Protein AF-A0A3C0GJU7-F1 (afdb_monomer_lite)

Foldseek 3Di:
DDDDDDDDDDDDDDDDDDDDPPPDDDPPPPPVLAQDPVVLVVLVVCLVPDQDLVVLVVVCVVCVVSLVSCCVHPVVSSVVSVVSSVVSSVVNVVVVVVVD

Structure (mmCIF, N/CA/C/O backbone):
data_AF-A0A3C0GJU7-F1
#
_entry.id   AF-A0A3C0GJU7-F1
#
loop_
_atom_site.group_PDB
_atom_site.id
_atom_site.type_symbol
_atom_site.label_atom_id
_atom_site.label_alt_id
_atom_site.label_comp_id
_atom_site.label_asym_id
_atom_site.label_entity_id
_atom_site.label_seq_id
_atom_site.pdbx_PDB_ins_code
_atom_site.Cartn_x
_atom_site.Cartn_y
_atom_site.Cartn_z
_atom_site.occupancy
_atom_site.B_iso_or_equiv
_atom_site.auth_seq_id
_atom_site.auth_comp_id
_atom_site.auth_asym_id
_atom_site.auth_atom_id
_atom_site.pdbx_PDB_model_num
ATOM 1 N N . VAL A 1 1 ? 66.281 -39.772 -59.164 1.00 44.12 1 VAL A N 1
ATOM 2 C CA . VAL A 1 1 ? 65.472 -39.413 -57.982 1.00 44.12 1 VAL A CA 1
ATOM 3 C C . VAL A 1 1 ? 64.234 -40.284 -58.055 1.00 44.12 1 VAL A C 1
ATOM 5 O O . VAL A 1 1 ? 63.511 -40.187 -59.036 1.00 44.12 1 VAL A O 1
ATOM 8 N N . SER A 1 2 ? 64.120 -41.250 -57.148 1.00 44.69 2 SER A N 1
ATOM 9 C CA . SER A 1 2 ? 63.061 -42.260 -57.148 1.00 44.69 2 SER A CA 1
ATOM 10 C C . SER A 1 2 ? 62.441 -42.304 -55.759 1.00 44.69 2 SER A C 1
ATOM 12 O O . SER A 1 2 ? 63.148 -42.509 -54.777 1.00 44.69 2 SER A O 1
ATOM 14 N N . ASP A 1 3 ? 61.150 -42.005 -55.759 1.00 46.22 3 ASP A N 1
ATOM 15 C CA . ASP A 1 3 ? 60.037 -42.481 -54.940 1.00 46.22 3 ASP A CA 1
ATOM 16 C C . ASP A 1 3 ? 60.272 -43.479 -53.781 1.00 46.22 3 ASP A C 1
ATOM 18 O O . ASP A 1 3 ? 60.813 -44.569 -53.966 1.00 46.22 3 ASP A O 1
ATOM 22 N N . ASP A 1 4 ? 59.655 -43.104 -52.651 1.00 48.53 4 ASP A N 1
ATOM 23 C CA . ASP A 1 4 ? 58.604 -43.848 -51.925 1.00 48.53 4 ASP A CA 1
ATOM 24 C C . ASP A 1 4 ? 58.928 -44.670 -50.655 1.00 48.53 4 ASP A C 1
ATOM 26 O O . ASP A 1 4 ? 59.863 -45.465 -50.589 1.00 48.53 4 ASP A O 1
ATOM 30 N N . LYS A 1 5 ? 57.989 -44.517 -49.701 1.00 51.12 5 LYS A N 1
ATOM 31 C CA . LYS A 1 5 ? 57.654 -45.322 -48.506 1.00 51.12 5 LYS A CA 1
ATOM 32 C C . LYS A 1 5 ? 58.568 -45.316 -47.276 1.00 51.12 5 LYS A C 1
ATOM 34 O O . LYS A 1 5 ? 59.613 -45.958 -47.255 1.00 51.12 5 LYS A O 1
ATOM 39 N N . LYS A 1 6 ? 58.014 -44.833 -46.149 1.00 54.47 6 LYS A N 1
ATOM 40 C CA . LYS A 1 6 ? 57.434 -45.736 -45.129 1.00 54.47 6 LYS A CA 1
ATOM 41 C C . LYS A 1 6 ? 56.543 -45.012 -44.103 1.00 54.47 6 LYS A C 1
ATOM 43 O O . LYS A 1 6 ? 56.915 -43.999 -43.524 1.00 54.47 6 LYS A O 1
ATOM 48 N N . ASP A 1 7 ? 55.383 -45.625 -43.920 1.00 45.66 7 ASP A N 1
ATOM 49 C CA . ASP A 1 7 ? 54.174 -45.305 -43.166 1.00 45.66 7 ASP A CA 1
ATOM 50 C C . ASP A 1 7 ? 54.247 -45.132 -41.634 1.00 45.66 7 ASP A C 1
ATOM 52 O O . ASP A 1 7 ? 55.056 -45.769 -40.962 1.00 45.66 7 ASP A O 1
ATOM 56 N N . SER A 1 8 ? 53.190 -44.451 -41.145 1.00 48.81 8 SER A N 1
ATOM 57 C CA . SER A 1 8 ? 52.351 -44.759 -39.959 1.00 48.81 8 SER A CA 1
ATOM 58 C C . SER A 1 8 ? 52.934 -44.527 -38.552 1.00 48.81 8 SER A C 1
ATOM 60 O O . SER A 1 8 ? 54.096 -44.789 -38.294 1.00 48.81 8 SER A O 1
ATOM 62 N N . SER A 1 9 ? 52.183 -44.109 -37.528 1.00 49.88 9 SER A N 1
ATOM 63 C CA . SER A 1 9 ? 50.742 -43.883 -37.325 1.00 49.88 9 SER A CA 1
ATOM 64 C C . SER A 1 9 ? 50.575 -43.089 -36.016 1.00 49.88 9 SER A C 1
ATOM 66 O O . SER A 1 9 ? 51.423 -43.194 -35.130 1.00 49.88 9 SER A O 1
ATOM 68 N N . GLY A 1 10 ? 49.491 -42.323 -35.867 1.00 42.44 10 GLY A N 1
ATOM 69 C CA . GLY A 1 10 ? 49.195 -41.621 -34.615 1.00 42.44 10 GLY A CA 1
ATOM 70 C C . GLY A 1 10 ? 47.926 -40.777 -34.650 1.00 42.44 10 GLY A C 1
ATOM 71 O O . GLY A 1 10 ? 47.992 -39.565 -34.517 1.00 42.44 10 GLY A O 1
ATOM 72 N N . SER A 1 11 ? 46.797 -41.446 -34.873 1.00 54.00 11 SER A N 1
ATOM 73 C CA . SER A 1 11 ? 45.413 -40.960 -34.817 1.00 54.00 11 SER A CA 1
ATOM 74 C C . SER A 1 11 ? 45.108 -39.934 -33.712 1.00 54.00 11 SER A C 1
ATOM 76 O O . SER A 1 11 ? 45.348 -40.205 -32.538 1.00 54.00 11 SER A O 1
ATOM 78 N N . ALA A 1 12 ? 44.440 -38.838 -34.079 1.00 55.84 12 ALA A N 1
ATOM 79 C CA . ALA A 1 12 ? 43.512 -38.121 -33.205 1.00 55.84 12 ALA A CA 1
ATOM 80 C C . ALA A 1 12 ? 42.395 -37.505 -34.064 1.00 55.84 12 ALA A C 1
ATOM 82 O O . ALA A 1 12 ? 42.439 -36.343 -34.461 1.00 55.84 12 ALA A O 1
ATOM 83 N N . ASP A 1 13 ? 41.427 -38.354 -34.394 1.00 53.09 13 ASP A N 1
ATOM 84 C CA . ASP A 1 13 ? 40.074 -37.967 -34.772 1.00 53.09 13 ASP A CA 1
ATOM 85 C C . ASP A 1 13 ? 39.370 -37.372 -33.540 1.00 53.09 13 ASP A C 1
ATOM 87 O O . ASP A 1 13 ? 39.381 -37.998 -32.479 1.00 53.09 13 ASP A O 1
ATOM 91 N N . ALA A 1 14 ? 38.825 -36.161 -33.670 1.00 54.72 14 ALA A N 1
ATOM 92 C CA . ALA A 1 14 ? 37.574 -35.748 -33.030 1.00 54.72 14 ALA A CA 1
ATOM 93 C C . ALA A 1 14 ? 37.198 -34.330 -33.486 1.00 54.72 14 ALA A C 1
ATOM 95 O O . ALA A 1 14 ? 37.636 -33.312 -32.949 1.00 54.72 14 ALA A O 1
ATOM 96 N N . THR A 1 15 ? 36.355 -34.309 -34.506 1.00 53.25 15 THR A N 1
ATOM 97 C CA . THR A 1 15 ? 35.473 -33.232 -34.942 1.00 53.25 15 THR A CA 1
ATOM 98 C C . THR A 1 15 ? 34.674 -32.657 -33.770 1.00 53.25 15 THR A C 1
ATOM 100 O O . THR A 1 15 ? 33.970 -33.404 -33.097 1.00 53.25 15 THR A O 1
ATOM 103 N N . LEU A 1 16 ? 34.697 -31.336 -33.578 1.00 51.25 16 LEU A N 1
ATOM 104 C CA . LEU A 1 16 ? 33.599 -30.598 -32.943 1.00 51.25 16 LEU A CA 1
ATOM 105 C C . LEU A 1 16 ? 33.395 -29.280 -33.694 1.00 51.25 16 LEU A C 1
ATOM 107 O O . LEU A 1 16 ? 33.884 -28.216 -33.323 1.00 51.25 16 LEU A O 1
ATOM 111 N N . GLU A 1 17 ? 32.672 -29.406 -34.800 1.00 54.94 17 GLU A N 1
ATOM 112 C CA . GLU A 1 17 ? 31.776 -28.379 -35.316 1.00 54.94 17 GLU A CA 1
ATOM 113 C C . GLU A 1 17 ? 30.695 -28.148 -34.261 1.00 54.94 17 GLU A C 1
ATOM 115 O O . GLU A 1 17 ? 29.853 -29.022 -34.104 1.00 54.94 17 GLU A O 1
ATOM 120 N N . ILE A 1 18 ? 30.724 -27.033 -33.521 1.00 49.25 18 ILE A N 1
ATOM 121 C CA . ILE A 1 18 ? 29.521 -26.509 -32.857 1.00 49.25 18 ILE A CA 1
ATOM 122 C C . ILE A 1 18 ? 29.585 -24.973 -32.784 1.00 49.25 18 ILE A C 1
ATOM 124 O O . ILE A 1 18 ? 30.306 -24.387 -31.978 1.00 49.25 18 ILE A O 1
ATOM 128 N N . GLU A 1 19 ? 28.775 -24.386 -33.663 1.00 48.12 19 GLU A N 1
ATOM 129 C CA . GLU A 1 19 ? 27.998 -23.150 -33.529 1.00 48.12 19 GLU A CA 1
ATOM 130 C C . GLU A 1 19 ? 28.725 -21.800 -33.420 1.00 48.12 19 GLU A C 1
ATOM 132 O O . GLU A 1 19 ? 29.246 -21.375 -32.386 1.00 48.12 19 GLU A O 1
ATOM 137 N N . GLU A 1 20 ? 28.589 -21.046 -34.518 1.00 49.66 20 GLU A N 1
ATOM 138 C CA . GLU A 1 20 ? 28.296 -19.617 -34.480 1.00 49.66 20 GLU A CA 1
ATOM 139 C C . GLU A 1 20 ? 27.445 -19.280 -33.249 1.00 49.66 20 GLU A C 1
ATOM 141 O O . GLU A 1 20 ? 26.285 -19.669 -33.158 1.00 49.66 20 GLU A O 1
ATOM 146 N N . LYS A 1 21 ? 27.994 -18.513 -32.306 1.00 53.31 21 LYS A N 1
ATOM 147 C CA . LYS A 1 21 ? 27.142 -17.736 -31.408 1.00 53.31 21 LYS A CA 1
ATOM 148 C C . LYS A 1 21 ? 26.536 -16.609 -32.238 1.00 53.31 21 LYS A C 1
ATOM 150 O O . LYS A 1 21 ? 27.280 -15.669 -32.542 1.00 53.31 21 LYS A O 1
ATOM 155 N N . PRO A 1 22 ? 25.220 -16.577 -32.512 1.00 48.62 22 PRO A N 1
ATOM 156 C CA . PRO A 1 22 ? 24.588 -15.286 -32.618 1.00 48.62 22 PRO A CA 1
ATOM 157 C C . PRO A 1 22 ? 24.681 -14.705 -31.209 1.00 48.62 22 PRO A C 1
ATOM 159 O O . PRO A 1 22 ? 23.992 -15.135 -30.289 1.00 48.62 22 PRO A O 1
ATOM 162 N N . ARG A 1 23 ? 25.553 -13.720 -30.999 1.00 50.06 23 ARG A N 1
ATOM 163 C CA . ARG A 1 23 ? 25.402 -12.825 -29.849 1.00 50.06 23 ARG A CA 1
ATOM 164 C C . ARG A 1 23 ? 24.313 -11.802 -30.184 1.00 50.06 23 ARG A C 1
ATOM 166 O O . ARG A 1 23 ? 24.535 -10.604 -30.094 1.00 50.06 23 ARG A O 1
ATOM 173 N N . SER A 1 24 ? 23.165 -12.299 -30.631 1.00 53.19 24 SER A N 1
ATOM 174 C CA . SER A 1 24 ? 21.899 -11.633 -30.402 1.00 53.19 24 SER A CA 1
ATOM 175 C C . SER A 1 24 ? 21.476 -12.128 -29.038 1.00 53.19 24 SER A C 1
ATOM 177 O O . SER A 1 24 ? 21.143 -13.295 -28.893 1.00 53.19 24 SER A O 1
ATOM 179 N N . ASP A 1 25 ? 21.601 -11.285 -28.034 1.00 45.59 25 ASP A N 1
ATOM 180 C CA . ASP A 1 25 ? 20.387 -10.898 -27.343 1.00 45.59 25 ASP A CA 1
ATOM 181 C C . ASP A 1 25 ? 20.722 -9.670 -26.525 1.00 45.59 25 ASP A C 1
ATOM 183 O O . ASP A 1 25 ? 21.673 -9.678 -25.744 1.00 45.59 25 ASP A O 1
ATOM 187 N N . GLU A 1 26 ? 20.009 -8.603 -26.864 1.00 47.31 26 GLU A N 1
ATOM 188 C CA . GLU A 1 26 ? 19.512 -7.611 -25.934 1.00 47.31 26 GLU A CA 1
ATOM 189 C C . GLU A 1 26 ? 20.490 -7.280 -24.797 1.00 47.31 26 GLU A C 1
ATOM 191 O O . GLU A 1 26 ? 20.636 -7.999 -23.808 1.00 47.31 26 GLU A O 1
ATOM 196 N N . SER A 1 27 ? 21.102 -6.096 -24.881 1.00 46.94 27 SER A N 1
ATOM 197 C CA . SER A 1 27 ? 21.165 -5.281 -23.674 1.00 46.94 27 SER A CA 1
ATOM 198 C C . SER A 1 27 ? 19.743 -5.269 -23.126 1.00 46.94 27 SER A C 1
ATOM 200 O O . SER A 1 27 ? 18.924 -4.470 -23.576 1.00 46.94 27 SER A O 1
ATOM 202 N N . VAL A 1 28 ? 19.440 -6.219 -22.241 1.00 49.75 28 VAL A N 1
ATOM 203 C CA . VAL A 1 28 ? 18.313 -6.167 -21.336 1.00 49.75 28 VAL A CA 1
ATOM 204 C C . VAL A 1 28 ? 18.628 -4.918 -20.543 1.00 49.75 28 VAL A C 1
ATOM 206 O O . VAL A 1 28 ? 19.390 -4.933 -19.580 1.00 49.75 28 VAL A O 1
ATOM 209 N N . GLU A 1 29 ? 18.170 -3.789 -21.077 1.00 50.03 29 GLU A N 1
ATOM 210 C CA . GLU A 1 29 ? 17.865 -2.608 -20.311 1.00 50.03 29 GLU A CA 1
ATOM 211 C C . GLU A 1 29 ? 17.109 -3.165 -19.123 1.00 50.03 29 GLU A C 1
ATOM 213 O O . GLU A 1 29 ? 16.024 -3.725 -19.291 1.00 50.03 29 GLU A O 1
ATOM 218 N N . SER A 1 30 ? 17.784 -3.196 -17.977 1.00 54.22 30 SER A N 1
ATOM 219 C CA . SER A 1 30 ? 17.252 -3.706 -16.735 1.00 54.22 30 SER A CA 1
ATOM 220 C C . SER A 1 30 ? 15.894 -3.049 -16.518 1.00 54.22 30 SER A C 1
ATOM 222 O O . SER A 1 30 ? 15.798 -1.976 -15.934 1.00 54.22 30 SER A O 1
ATOM 224 N N . LYS A 1 31 ? 14.818 -3.724 -16.935 1.00 53.56 31 LYS A N 1
ATOM 225 C CA . LYS A 1 31 ? 13.434 -3.481 -16.508 1.00 53.56 31 LYS A CA 1
ATOM 226 C C . LYS A 1 31 ? 13.272 -3.837 -15.021 1.00 53.56 31 LYS A C 1
ATOM 228 O O . LYS A 1 31 ? 12.201 -4.223 -14.578 1.00 53.56 31 LYS A O 1
ATOM 233 N N . GLU A 1 32 ? 14.349 -3.735 -14.246 1.00 55.75 32 GLU A N 1
ATOM 234 C CA . GLU A 1 32 ? 14.433 -4.030 -12.819 1.00 55.75 32 GLU A CA 1
ATOM 235 C C . GLU A 1 32 ? 13.813 -2.909 -11.967 1.00 55.75 32 GLU A C 1
ATOM 237 O O . GLU A 1 32 ? 13.666 -3.076 -10.758 1.00 55.75 32 GLU A O 1
ATOM 242 N N . ASP A 1 33 ? 13.426 -1.786 -12.580 1.00 58.66 33 ASP A N 1
ATOM 243 C CA . ASP A 1 33 ? 12.777 -0.659 -11.896 1.00 58.66 33 ASP A CA 1
ATOM 244 C C . ASP A 1 33 ? 11.244 -0.759 -11.854 1.00 58.66 33 ASP A C 1
ATOM 246 O O . ASP A 1 33 ? 10.578 0.037 -11.193 1.00 58.66 33 ASP A O 1
ATOM 250 N N . VAL A 1 34 ? 10.656 -1.742 -12.540 1.00 66.38 34 VAL A N 1
ATOM 251 C CA . VAL A 1 34 ? 9.204 -1.924 -12.567 1.00 66.38 34 VAL A CA 1
ATOM 252 C C . VAL A 1 34 ? 8.816 -2.964 -11.525 1.00 66.38 34 VAL A C 1
ATOM 254 O O . VAL A 1 34 ? 9.266 -4.106 -11.567 1.00 66.38 34 VAL A O 1
ATOM 257 N N . VAL A 1 35 ? 7.972 -2.565 -10.577 1.00 81.50 35 VAL A N 1
ATOM 258 C CA . VAL A 1 35 ? 7.413 -3.491 -9.591 1.00 81.50 35 VAL A CA 1
ATOM 259 C C . VAL A 1 35 ? 6.427 -4.434 -10.271 1.00 81.50 35 VAL A C 1
ATOM 261 O O . VAL A 1 35 ? 5.566 -3.987 -11.028 1.00 81.50 35 VAL A O 1
ATOM 264 N N . ASP A 1 36 ? 6.555 -5.730 -9.982 1.00 85.38 36 ASP A N 1
ATOM 265 C CA . ASP A 1 36 ? 5.666 -6.773 -10.492 1.00 85.38 36 ASP A CA 1
ATOM 266 C C . ASP A 1 36 ? 4.189 -6.439 -10.245 1.00 85.38 36 ASP A C 1
ATOM 268 O O . ASP A 1 36 ? 3.789 -6.137 -9.116 1.00 85.38 36 ASP A O 1
ATOM 272 N N . ASP A 1 37 ? 3.349 -6.630 -11.266 1.00 87.00 37 ASP A N 1
ATOM 273 C CA . ASP A 1 37 ? 1.888 -6.507 -11.150 1.00 87.00 37 ASP A CA 1
ATOM 274 C C . ASP A 1 37 ? 1.314 -7.390 -10.033 1.00 87.00 37 ASP A C 1
ATOM 276 O O . ASP A 1 37 ? 0.344 -7.034 -9.365 1.00 87.00 37 ASP A O 1
ATOM 280 N N . LYS A 1 38 ? 1.970 -8.521 -9.749 1.00 88.69 38 LYS A N 1
ATOM 281 C CA . LYS A 1 38 ? 1.601 -9.406 -8.643 1.00 88.69 38 LYS A CA 1
ATOM 282 C C . LYS A 1 38 ? 1.747 -8.734 -7.277 1.00 88.69 38 LYS A C 1
ATOM 284 O O . LYS A 1 38 ? 0.942 -8.988 -6.386 1.00 88.69 38 LYS A O 1
ATOM 289 N N . PHE A 1 39 ? 2.762 -7.892 -7.090 1.00 89.75 39 PHE A N 1
ATOM 290 C CA . PHE A 1 39 ? 2.914 -7.138 -5.847 1.00 89.75 39 PHE A CA 1
ATOM 291 C C . PHE A 1 39 ? 1.799 -6.098 -5.708 1.00 89.75 39 PHE A C 1
ATOM 293 O O . PHE A 1 39 ? 1.229 -5.970 -4.629 1.00 89.75 39 PHE A O 1
ATOM 300 N N . ILE A 1 40 ? 1.432 -5.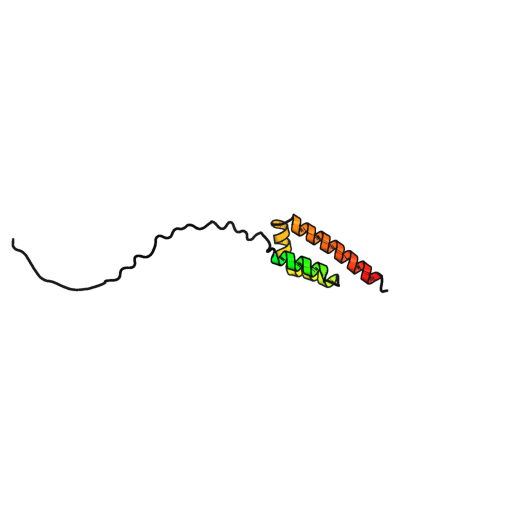421 -6.800 1.00 90.25 40 ILE A N 1
ATOM 301 C CA . ILE A 1 40 ? 0.314 -4.466 -6.824 1.00 90.25 40 ILE A CA 1
ATOM 302 C C . ILE A 1 40 ? -0.986 -5.170 -6.403 1.00 90.25 40 ILE A C 1
ATOM 304 O O . ILE A 1 40 ? -1.656 -4.710 -5.481 1.00 90.25 40 ILE A O 1
ATOM 308 N N . GLU A 1 41 ? -1.285 -6.338 -6.983 1.00 93.06 41 GLU A N 1
ATOM 309 C CA . GLU A 1 41 ? -2.473 -7.137 -6.643 1.00 93.06 41 GLU A CA 1
ATOM 310 C C . GLU A 1 41 ? -2.493 -7.564 -5.163 1.00 93.06 41 GLU A C 1
ATOM 312 O O . GLU A 1 41 ? -3.536 -7.496 -4.500 1.00 93.06 41 GLU A O 1
ATOM 317 N N . ILE A 1 42 ? -1.338 -7.964 -4.614 1.00 93.50 42 ILE A N 1
ATOM 318 C CA . ILE A 1 42 ? -1.199 -8.305 -3.190 1.00 93.50 42 ILE A CA 1
ATOM 319 C C . ILE A 1 42 ? -1.513 -7.087 -2.321 1.00 93.50 42 ILE A C 1
ATOM 321 O O . ILE A 1 42 ? -2.258 -7.213 -1.348 1.00 93.50 42 ILE A O 1
ATOM 325 N N . VAL A 1 43 ? -0.982 -5.912 -2.668 1.00 92.12 43 VAL A N 1
ATOM 326 C CA . VAL A 1 43 ? -1.216 -4.676 -1.911 1.00 92.12 43 VAL A CA 1
ATOM 327 C C . VAL A 1 43 ? -2.694 -4.292 -1.963 1.00 92.12 43 VAL A C 1
ATOM 329 O O . VAL A 1 43 ? -3.289 -4.019 -0.923 1.00 92.12 43 VAL A O 1
ATOM 332 N N . GLU A 1 44 ? -3.317 -4.313 -3.142 1.00 91.31 44 GLU A N 1
ATOM 333 C CA . GLU A 1 44 ? -4.741 -3.997 -3.295 1.00 91.31 44 GLU A CA 1
ATOM 334 C C . GLU A 1 44 ? -5.641 -4.958 -2.513 1.00 91.31 44 GLU A C 1
ATOM 336 O O . GLU A 1 44 ? -6.623 -4.535 -1.898 1.00 91.31 44 GLU A O 1
ATOM 341 N N . THR A 1 45 ? -5.315 -6.251 -2.526 1.00 93.31 45 THR A N 1
ATOM 342 C CA . THR A 1 45 ? -6.056 -7.270 -1.774 1.00 93.31 45 THR A CA 1
ATOM 343 C C . THR A 1 45 ? -5.889 -7.061 -0.273 1.00 93.31 45 THR A C 1
ATOM 345 O O . THR A 1 45 ? -6.872 -7.075 0.465 1.00 93.31 45 THR A O 1
ATOM 348 N N . PHE A 1 46 ? -4.662 -6.796 0.177 1.00 92.88 46 PHE A N 1
ATOM 349 C CA . PHE A 1 46 ? -4.366 -6.526 1.577 1.00 92.88 46 PHE A CA 1
ATOM 350 C C . PHE A 1 46 ? -5.100 -5.281 2.093 1.00 92.88 46 PHE A C 1
ATOM 352 O O . PHE A 1 46 ? -5.742 -5.340 3.137 1.00 92.88 46 PHE A O 1
ATOM 359 N N . ILE A 1 47 ? -5.081 -4.175 1.339 1.00 90.12 47 ILE A N 1
ATOM 360 C CA . ILE A 1 47 ? -5.778 -2.929 1.701 1.00 90.12 47 ILE A CA 1
ATOM 361 C C . ILE A 1 47 ? -7.294 -3.149 1.855 1.00 90.12 47 ILE A C 1
ATOM 363 O O . ILE A 1 47 ? -7.919 -2.488 2.680 1.00 90.12 47 ILE A O 1
ATOM 367 N N . LYS A 1 48 ? -7.897 -4.069 1.090 1.00 88.31 48 LYS A N 1
ATOM 368 C CA . LYS A 1 48 ? -9.333 -4.391 1.188 1.00 88.31 48 LYS A CA 1
ATOM 369 C C . LYS A 1 48 ? -9.686 -5.248 2.406 1.00 88.31 48 LYS A C 1
ATOM 371 O O . LYS A 1 48 ? -10.800 -5.124 2.904 1.00 88.31 48 LYS A O 1
ATOM 376 N N . ASP A 1 49 ? -8.786 -6.127 2.844 1.00 91.75 49 ASP A N 1
ATOM 377 C CA . ASP A 1 49 ? -9.063 -7.094 3.920 1.00 91.75 49 ASP A CA 1
ATOM 378 C C . ASP A 1 49 ? -8.570 -6.632 5.302 1.00 91.75 49 ASP A C 1
ATOM 380 O O . ASP A 1 49 ? -9.034 -7.118 6.334 1.00 91.75 49 ASP A O 1
ATOM 384 N N . VAL A 1 50 ? -7.637 -5.677 5.343 1.00 92.25 50 VAL A N 1
ATOM 385 C CA . VAL A 1 50 ? -7.020 -5.208 6.586 1.00 92.25 50 VAL A CA 1
ATOM 386 C C . VAL A 1 50 ? -8.038 -4.568 7.536 1.00 92.25 50 VAL A C 1
ATOM 388 O O . VAL A 1 50 ? -8.809 -3.686 7.169 1.00 92.25 50 VAL A O 1
ATOM 391 N N . LYS A 1 51 ? -8.006 -5.001 8.801 1.00 88.12 51 LYS A N 1
ATOM 392 C CA . LYS A 1 51 ? -8.951 -4.579 9.856 1.00 88.12 51 LYS A CA 1
ATOM 393 C C . LYS A 1 51 ? -8.323 -3.702 10.932 1.00 88.12 51 LYS A C 1
ATOM 395 O O . LYS A 1 51 ? -8.973 -3.356 11.914 1.00 88.12 51 LYS A O 1
ATOM 400 N N . SER A 1 52 ? -7.040 -3.386 10.797 1.00 89.94 52 SER A N 1
ATOM 401 C CA . SER A 1 52 ? -6.293 -2.666 11.823 1.00 89.94 52 SER A CA 1
ATOM 402 C C . SER A 1 52 ? -5.267 -1.742 11.194 1.00 89.94 52 SER A C 1
ATOM 404 O O . SER A 1 52 ? -4.532 -2.129 10.284 1.00 89.94 52 SER A O 1
ATOM 406 N N . VAL A 1 53 ? -5.192 -0.519 11.720 1.00 89.25 53 VAL A N 1
ATOM 407 C CA . VAL A 1 53 ? -4.218 0.484 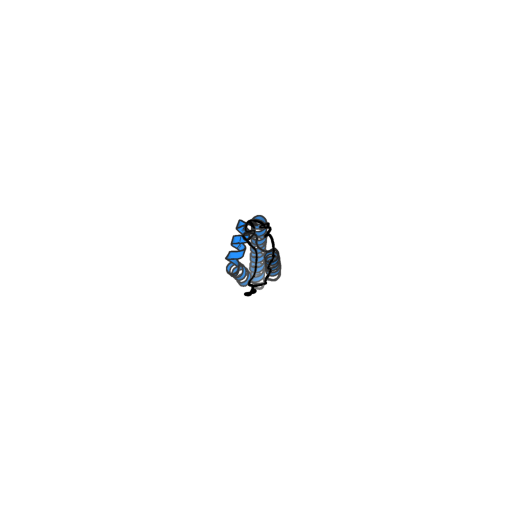11.273 1.00 89.25 53 VAL A CA 1
ATOM 408 C C . VAL A 1 53 ? -2.786 -0.016 11.477 1.00 89.25 53 VAL A C 1
ATOM 410 O O . VAL A 1 53 ? -1.949 0.183 10.605 1.00 89.25 53 VAL A O 1
ATOM 413 N N . GLU A 1 54 ? -2.517 -0.738 12.569 1.00 91.31 54 GLU A N 1
ATOM 414 C CA . GLU A 1 54 ? -1.188 -1.292 12.858 1.00 91.31 54 GLU A CA 1
ATOM 415 C C . GLU A 1 54 ? -0.713 -2.284 11.785 1.00 91.31 54 GLU A C 1
ATOM 417 O O . GLU A 1 54 ? 0.431 -2.209 11.332 1.00 91.31 54 GLU A O 1
ATOM 422 N N . SER A 1 55 ? -1.591 -3.187 11.331 1.00 92.06 55 SER A N 1
ATOM 423 C CA . SER A 1 55 ? -1.272 -4.124 10.247 1.00 92.06 55 SER A CA 1
ATOM 424 C C . SER A 1 55 ? -1.032 -3.382 8.938 1.00 92.06 55 SER A C 1
ATOM 426 O O . SER A 1 55 ? -0.085 -3.697 8.220 1.00 92.06 55 SER A O 1
ATOM 428 N N . LEU A 1 56 ? -1.856 -2.369 8.655 1.00 90.31 56 LEU A N 1
ATOM 429 C CA . LEU A 1 56 ? -1.727 -1.537 7.466 1.00 90.31 56 LEU A CA 1
ATOM 430 C C . LEU A 1 56 ? -0.360 -0.814 7.441 1.00 90.31 56 LEU A C 1
ATOM 432 O O . LEU A 1 56 ? 0.365 -0.888 6.448 1.00 90.31 56 LEU A O 1
ATOM 436 N N . GLU A 1 57 ? 0.038 -0.182 8.548 1.00 91.81 57 GLU A N 1
ATOM 437 C CA . GLU A 1 57 ? 1.330 0.507 8.679 1.00 91.81 57 GLU A CA 1
ATOM 438 C C . GLU A 1 57 ? 2.528 -0.452 8.664 1.00 91.81 57 GLU A C 1
ATOM 440 O O . GLU A 1 57 ? 3.557 -0.142 8.054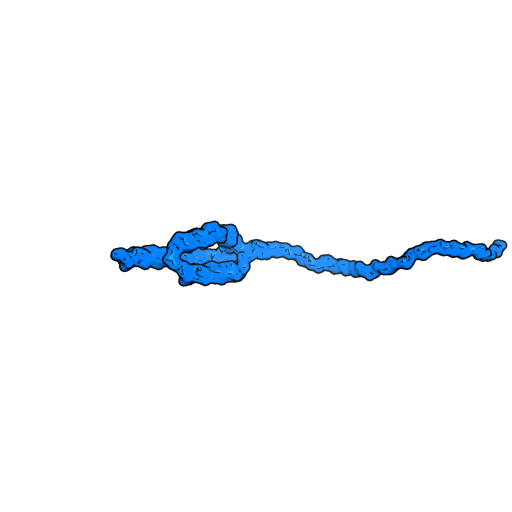 1.00 91.81 57 GLU A O 1
ATOM 445 N N . SER A 1 58 ? 2.393 -1.623 9.291 1.00 94.38 58 SER A N 1
ATOM 446 C CA . SER A 1 58 ? 3.434 -2.657 9.291 1.00 94.38 58 SER A CA 1
ATOM 447 C C . SER A 1 58 ? 3.699 -3.165 7.880 1.00 94.38 58 SER A C 1
ATOM 449 O O . SER A 1 58 ? 4.842 -3.111 7.433 1.00 94.38 58 SER A O 1
ATOM 451 N N . PHE A 1 59 ? 2.652 -3.509 7.127 1.00 92.81 59 PHE A N 1
ATOM 452 C CA . PHE A 1 59 ? 2.787 -3.975 5.748 1.00 92.81 59 PHE A CA 1
ATOM 453 C C . PHE A 1 59 ? 3.496 -2.949 4.855 1.00 92.81 59 PHE A C 1
ATOM 455 O O . PHE A 1 59 ? 4.378 -3.303 4.068 1.00 92.81 59 PHE A O 1
ATOM 462 N N . TRP A 1 60 ? 3.167 -1.661 4.999 1.00 91.12 60 TRP A N 1
ATOM 463 C CA . TRP A 1 60 ? 3.829 -0.602 4.235 1.00 91.12 60 TRP A CA 1
ATOM 464 C C . TRP A 1 60 ? 5.318 -0.482 4.569 1.00 91.12 60 TRP A C 1
ATOM 466 O O . TRP A 1 60 ? 6.157 -0.288 3.688 1.00 91.12 60 TRP A O 1
ATOM 476 N N . LYS A 1 61 ? 5.661 -0.619 5.852 1.00 93.12 61 LYS A N 1
ATOM 477 C CA . LYS A 1 61 ? 7.041 -0.550 6.336 1.00 93.12 61 LYS A CA 1
ATOM 478 C C . LYS A 1 61 ? 7.858 -1.779 5.934 1.00 93.12 61 LYS A C 1
ATOM 480 O O . LYS A 1 61 ? 9.011 -1.630 5.535 1.00 93.12 61 LYS A O 1
ATOM 485 N N . GLU A 1 62 ? 7.274 -2.969 6.028 1.00 94.75 62 GLU A N 1
ATOM 486 C CA . GLU A 1 62 ? 7.907 -4.238 5.655 1.00 94.75 62 GLU A CA 1
ATOM 487 C C . GLU A 1 62 ? 8.235 -4.282 4.160 1.00 94.75 62 GLU A C 1
ATOM 489 O O . GLU A 1 62 ? 9.315 -4.730 3.779 1.00 94.75 62 GLU A O 1
ATOM 494 N N . ASN A 1 63 ? 7.363 -3.711 3.326 1.00 93.12 63 ASN A N 1
ATOM 495 C CA . ASN A 1 63 ? 7.534 -3.666 1.875 1.00 93.12 63 ASN A CA 1
ATOM 496 C C . ASN A 1 63 ? 8.050 -2.307 1.364 1.00 93.12 63 ASN A C 1
ATOM 498 O O . ASN A 1 63 ? 7.906 -1.976 0.187 1.00 93.12 63 ASN A O 1
ATOM 502 N N . ALA A 1 64 ? 8.674 -1.494 2.225 1.00 91.50 64 ALA A N 1
ATOM 503 C CA . ALA A 1 64 ? 9.088 -0.128 1.886 1.00 91.50 64 ALA A CA 1
ATOM 504 C C . ALA A 1 64 ? 10.042 -0.046 0.678 1.00 91.50 64 ALA A C 1
ATOM 506 O O . ALA A 1 64 ? 10.041 0.953 -0.040 1.00 91.50 64 ALA A O 1
ATOM 507 N N . LYS A 1 65 ? 10.856 -1.085 0.444 1.00 91.06 65 LYS A N 1
ATOM 508 C CA . LYS A 1 65 ? 11.755 -1.163 -0.720 1.00 91.06 65 LYS A CA 1
ATOM 509 C C . LYS A 1 65 ? 10.975 -1.282 -2.028 1.00 91.06 65 LYS A C 1
ATOM 511 O O . LYS A 1 65 ? 11.273 -0.557 -2.973 1.00 91.06 65 LYS A O 1
ATOM 516 N N . GLU A 1 66 ? 9.948 -2.120 -2.041 1.00 90.62 66 GLU A N 1
ATOM 517 C CA . GLU A 1 66 ? 9.100 -2.345 -3.211 1.00 90.62 66 GLU A CA 1
ATOM 518 C C . GLU A 1 66 ? 8.231 -1.118 -3.478 1.00 90.62 66 GLU A C 1
ATOM 520 O O . GLU A 1 66 ? 8.160 -0.651 -4.607 1.00 90.62 66 GLU A O 1
ATOM 525 N N . PHE A 1 67 ? 7.690 -0.484 -2.438 1.00 91.31 67 PHE A N 1
ATOM 526 C CA . PHE A 1 67 ? 7.004 0.800 -2.592 1.00 91.31 67 PHE A CA 1
ATOM 527 C C . PHE A 1 67 ? 7.914 1.914 -3.114 1.00 91.31 67 PHE A C 1
ATOM 529 O O . PHE A 1 67 ? 7.463 2.763 -3.881 1.00 91.31 67 PHE A O 1
ATOM 536 N N . LYS A 1 68 ? 9.195 1.921 -2.729 1.00 91.25 68 LYS A N 1
ATOM 537 C CA . LYS A 1 68 ? 10.162 2.886 -3.255 1.00 91.25 68 LYS A CA 1
ATOM 538 C C . LYS A 1 68 ? 10.407 2.662 -4.751 1.00 91.25 68 LYS A C 1
ATOM 540 O O . LYS A 1 68 ? 10.279 3.613 -5.512 1.00 91.25 68 LYS A O 1
ATOM 545 N N . ARG A 1 69 ? 10.645 1.414 -5.169 1.00 90.00 69 ARG A N 1
ATOM 546 C CA . ARG A 1 69 ? 10.756 1.043 -6.592 1.00 90.00 69 ARG A CA 1
ATOM 547 C C . ARG A 1 69 ? 9.494 1.405 -7.370 1.00 90.00 69 ARG A C 1
ATOM 549 O O . ARG A 1 69 ? 9.575 1.996 -8.436 1.00 90.00 69 ARG A O 1
ATOM 556 N N . MET A 1 70 ? 8.318 1.144 -6.799 1.00 90.38 70 MET A N 1
ATOM 557 C CA . MET A 1 70 ? 7.043 1.508 -7.419 1.00 90.38 70 MET A CA 1
ATOM 558 C C . MET A 1 70 ? 6.911 3.018 -7.582 1.00 90.38 70 MET A C 1
ATOM 560 O O . MET A 1 70 ? 6.426 3.480 -8.602 1.00 90.38 70 MET A O 1
ATOM 564 N N . LYS A 1 71 ? 7.355 3.808 -6.605 1.00 89.88 71 LYS A N 1
ATOM 565 C CA . LYS A 1 71 ? 7.357 5.264 -6.734 1.00 89.88 71 LYS A CA 1
ATOM 566 C C . LYS A 1 71 ? 8.261 5.733 -7.880 1.00 89.88 71 LYS A C 1
ATOM 568 O O . LYS A 1 71 ? 7.902 6.679 -8.569 1.00 89.88 71 LYS A O 1
ATOM 573 N N . GLU A 1 72 ? 9.410 5.088 -8.066 1.00 89.19 72 GLU A N 1
ATOM 574 C CA . GLU A 1 72 ? 10.403 5.449 -9.086 1.00 89.19 72 GLU A CA 1
ATOM 575 C C . GLU A 1 72 ? 9.979 5.001 -10.502 1.00 89.19 72 GLU A C 1
ATOM 577 O O . GLU A 1 72 ? 10.120 5.778 -11.445 1.00 89.19 72 GLU A O 1
ATOM 582 N N . GLY A 1 73 ? 9.388 3.808 -10.655 1.00 86.44 73 GLY A N 1
ATOM 583 C CA . GLY A 1 73 ? 8.994 3.248 -11.959 1.00 86.44 73 GLY A CA 1
ATOM 584 C C . GLY A 1 73 ? 7.500 3.329 -12.316 1.00 86.44 73 GLY A C 1
ATOM 585 O O . GLY A 1 73 ? 7.135 3.223 -13.485 1.00 86.44 73 GLY A O 1
ATOM 586 N N . GLN A 1 74 ? 6.616 3.505 -11.331 1.00 89.62 74 GLN A N 1
ATOM 587 C CA . GLN A 1 74 ? 5.149 3.450 -11.457 1.00 89.62 74 GLN A CA 1
ATOM 588 C C . GLN A 1 74 ? 4.461 4.478 -10.531 1.00 89.62 74 GLN A C 1
ATOM 590 O O . GLN A 1 74 ? 3.556 4.150 -9.757 1.00 89.62 74 GLN A O 1
ATOM 595 N N . GLU A 1 75 ? 4.882 5.746 -10.597 1.00 90.81 75 GLU A N 1
ATOM 596 C CA . GLU A 1 75 ? 4.445 6.797 -9.661 1.00 90.81 75 GLU A CA 1
ATOM 597 C C . GLU A 1 75 ? 2.912 6.932 -9.556 1.00 90.81 75 GLU A C 1
ATOM 599 O O . GLU A 1 75 ? 2.372 7.087 -8.460 1.00 90.81 75 GLU A O 1
ATOM 604 N N . ALA A 1 76 ? 2.189 6.823 -10.676 1.00 92.94 76 ALA A N 1
ATOM 605 C CA . ALA A 1 76 ? 0.727 6.893 -10.687 1.00 92.94 76 ALA A CA 1
ATOM 606 C C . ALA A 1 76 ? 0.081 5.761 -9.866 1.00 92.94 76 ALA A C 1
ATOM 608 O O . ALA A 1 76 ? -0.829 6.018 -9.076 1.00 92.94 76 ALA A O 1
ATOM 609 N N . THR A 1 77 ? 0.583 4.530 -10.003 1.00 91.00 77 THR A N 1
ATOM 610 C CA . THR A 1 77 ? 0.118 3.380 -9.218 1.00 91.00 77 THR A CA 1
ATOM 611 C C . THR A 1 77 ? 0.454 3.559 -7.743 1.00 91.00 77 THR A C 1
ATOM 613 O O . THR A 1 77 ? -0.412 3.385 -6.887 1.00 91.00 77 THR A O 1
ATOM 616 N N . TYR A 1 78 ? 1.686 3.981 -7.442 1.00 93.06 78 TYR A N 1
ATOM 617 C CA . TYR A 1 78 ? 2.113 4.272 -6.075 1.00 93.06 78 TYR A CA 1
ATOM 618 C C . TYR A 1 78 ? 1.192 5.296 -5.394 1.00 93.06 78 TYR A C 1
ATOM 620 O O . TYR A 1 78 ? 0.734 5.069 -4.273 1.00 93.06 78 TYR A O 1
ATOM 628 N N . ASN A 1 79 ? 0.872 6.396 -6.081 1.00 94.19 79 ASN A N 1
ATOM 629 C CA . ASN A 1 79 ? -0.014 7.432 -5.554 1.00 94.19 79 ASN A CA 1
ATOM 630 C C . ASN A 1 79 ? -1.438 6.903 -5.317 1.00 94.19 79 ASN A C 1
ATOM 632 O O . ASN A 1 79 ? -2.004 7.164 -4.258 1.00 94.19 79 ASN A O 1
ATOM 636 N N . GLY A 1 80 ? -1.989 6.096 -6.231 1.00 93.94 80 GLY A N 1
ATOM 637 C CA . GLY A 1 80 ? -3.315 5.489 -6.051 1.00 93.94 80 GLY A CA 1
ATOM 638 C C . GLY A 1 80 ? -3.388 4.528 -4.855 1.00 93.94 80 GLY A C 1
ATOM 639 O O . GLY A 1 80 ? -4.371 4.521 -4.103 1.00 93.94 80 GLY A O 1
ATOM 640 N N . LEU A 1 81 ? -2.325 3.753 -4.618 1.00 92.00 81 LEU A N 1
ATOM 641 C CA . LEU A 1 81 ? -2.216 2.904 -3.428 1.00 92.00 81 LEU A CA 1
ATOM 642 C C . LEU A 1 81 ? -2.079 3.737 -2.149 1.00 92.00 81 LEU A C 1
ATOM 644 O O . LEU A 1 81 ? -2.682 3.394 -1.134 1.00 92.00 81 LEU A O 1
ATOM 648 N N . LEU A 1 82 ? -1.345 4.852 -2.197 1.00 93.00 82 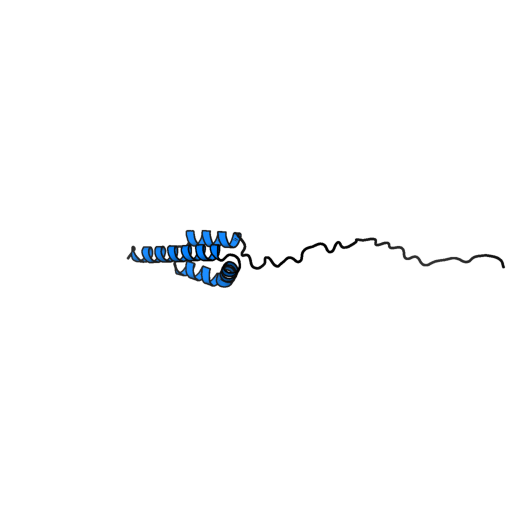LEU A N 1
ATOM 649 C CA . LEU A 1 82 ? -1.197 5.768 -1.065 1.00 93.00 82 LEU A CA 1
ATOM 650 C C . LEU A 1 82 ? -2.529 6.440 -0.689 1.00 93.00 82 LEU A C 1
ATOM 652 O O . LEU A 1 82 ? -2.850 6.565 0.494 1.00 93.00 82 LEU A O 1
ATOM 656 N N . GLU A 1 83 ? -3.337 6.832 -1.675 1.00 93.44 83 GLU A N 1
ATOM 657 C CA . GLU A 1 83 ? -4.689 7.351 -1.441 1.00 93.44 83 GLU A CA 1
ATOM 658 C C . GLU A 1 83 ? -5.601 6.287 -0.820 1.00 93.44 83 GLU A C 1
ATOM 660 O O . GLU A 1 83 ? -6.298 6.555 0.163 1.00 93.44 83 GLU A O 1
ATOM 665 N N . SER A 1 84 ? -5.551 5.058 -1.345 1.00 91.75 84 SER A N 1
ATOM 666 C CA . SER A 1 84 ? -6.316 3.924 -0.811 1.00 91.75 84 SER A CA 1
ATOM 667 C C . SER A 1 84 ? -5.926 3.618 0.636 1.00 91.75 84 SER A C 1
ATOM 669 O O . SER A 1 84 ? -6.791 3.434 1.492 1.00 91.75 84 SER A O 1
ATOM 671 N N . PHE A 1 85 ? -4.629 3.663 0.937 1.00 90.31 85 PHE A N 1
ATOM 672 C CA . PHE A 1 85 ? -4.092 3.525 2.285 1.00 90.31 85 PHE A CA 1
ATOM 673 C C . PHE A 1 85 ? -4.632 4.606 3.227 1.00 90.31 85 PHE A C 1
ATOM 675 O O . PHE A 1 85 ? -5.134 4.298 4.307 1.00 90.31 85 PHE A O 1
ATOM 682 N N . ALA A 1 86 ? -4.559 5.879 2.828 1.00 90.94 86 ALA A N 1
ATOM 683 C CA . ALA A 1 86 ? -5.032 6.993 3.649 1.00 90.94 86 ALA A CA 1
ATOM 684 C C . ALA A 1 86 ? -6.543 6.909 3.917 1.00 90.94 86 ALA A C 1
ATOM 686 O O . ALA A 1 86 ? -7.002 7.197 5.031 1.00 90.94 86 ALA A O 1
ATOM 687 N N . LYS A 1 87 ? -7.311 6.477 2.911 1.00 92.44 87 LYS A N 1
ATOM 688 C CA . LYS A 1 87 ? -8.750 6.254 3.022 1.00 92.44 87 LYS A CA 1
ATOM 689 C C . LYS A 1 87 ? -9.060 5.142 4.026 1.00 92.44 87 LYS A C 1
ATOM 691 O O . LYS A 1 87 ? -9.750 5.416 5.005 1.00 92.44 87 LYS A O 1
ATOM 696 N N . ILE A 1 88 ? -8.492 3.948 3.844 1.00 90.69 88 ILE A N 1
ATOM 697 C CA . ILE A 1 88 ? -8.729 2.803 4.735 1.00 90.69 88 ILE A CA 1
ATOM 698 C C . ILE A 1 88 ? -8.257 3.099 6.156 1.00 90.69 88 ILE A C 1
ATOM 700 O O . ILE A 1 88 ? -9.000 2.856 7.100 1.00 90.69 88 ILE A O 1
ATOM 704 N N . LYS A 1 89 ? -7.086 3.722 6.334 1.00 88.94 89 LYS A N 1
ATOM 705 C CA . LYS A 1 89 ? -6.622 4.166 7.657 1.00 88.94 89 LYS A CA 1
ATOM 706 C C . LYS A 1 89 ? -7.662 5.053 8.344 1.00 88.94 89 LYS A C 1
ATOM 708 O O . LYS A 1 89 ? -7.982 4.838 9.507 1.00 88.94 89 LYS A O 1
ATOM 713 N N . SER A 1 90 ? -8.229 6.014 7.614 1.00 89.75 90 SER A N 1
ATOM 714 C CA . SER A 1 90 ? -9.273 6.899 8.140 1.00 89.75 90 SER A CA 1
ATOM 715 C C . SER A 1 90 ? -10.582 6.168 8.454 1.00 89.75 90 SER A C 1
ATOM 717 O O . SER A 1 90 ? -11.276 6.564 9.388 1.00 89.75 90 SER A O 1
ATOM 719 N N . GLU A 1 91 ? -10.955 5.151 7.674 1.00 89.25 91 GLU A N 1
ATOM 720 C CA . GLU A 1 91 ? -12.141 4.318 7.922 1.00 89.25 91 GLU A CA 1
ATOM 721 C C . GLU A 1 91 ? -11.956 3.464 9.182 1.00 89.25 91 GLU A C 1
ATOM 723 O O . GLU A 1 91 ? -12.776 3.556 10.093 1.00 89.25 91 GLU A O 1
ATOM 728 N N . LEU A 1 92 ? -10.819 2.774 9.305 1.00 87.81 92 LEU A N 1
ATOM 729 C CA . LEU A 1 92 ? -10.479 1.949 10.467 1.00 87.81 92 LEU A CA 1
ATOM 730 C C . LEU A 1 92 ? -10.412 2.768 11.763 1.00 87.81 92 LEU A C 1
ATOM 732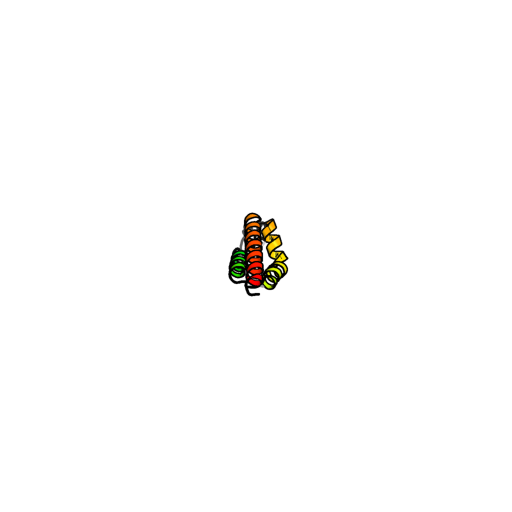 O O . LEU A 1 92 ? -10.974 2.366 12.778 1.00 87.81 92 LEU A O 1
ATOM 736 N N . THR A 1 93 ? -9.804 3.961 11.737 1.00 83.19 93 THR A N 1
ATO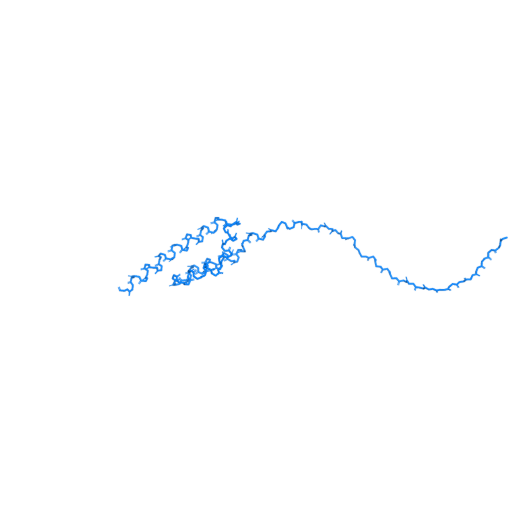M 737 C CA . THR A 1 93 ? -9.785 4.851 12.913 1.00 83.19 93 THR A CA 1
ATOM 738 C C . THR A 1 93 ? -11.186 5.351 13.284 1.00 83.19 93 THR A C 1
ATOM 740 O O . THR A 1 93 ? -11.473 5.572 14.459 1.00 83.19 93 THR A O 1
ATOM 743 N N . LYS A 1 94 ? -12.089 5.539 12.312 1.00 79.06 94 LYS A N 1
ATOM 744 C CA . LYS A 1 94 ? -13.478 5.946 12.590 1.00 79.06 94 LYS A CA 1
ATOM 745 C C . LYS A 1 94 ? -14.321 4.801 13.142 1.00 79.06 94 LYS A C 1
ATOM 747 O O . LYS A 1 94 ? -15.190 5.071 13.965 1.00 79.06 94 LYS A O 1
ATOM 752 N N . GLU A 1 95 ? -14.108 3.571 12.680 1.00 68.31 95 GLU A N 1
ATOM 753 C CA . GLU A 1 95 ? -14.786 2.384 13.214 1.00 68.31 95 GLU A CA 1
ATOM 754 C C . GLU A 1 95 ? -14.372 2.107 14.660 1.00 68.31 95 GLU A C 1
ATOM 756 O O . GLU A 1 95 ? -15.243 1.913 15.502 1.00 68.31 95 GLU A O 1
ATOM 761 N N . GLU A 1 96 ? -13.083 2.230 14.982 1.00 62.34 96 GLU A N 1
ATOM 762 C CA . GLU A 1 96 ? -12.574 2.068 16.352 1.00 62.34 96 GLU A CA 1
ATOM 763 C C . GLU A 1 96 ? -13.224 3.044 17.354 1.00 62.34 96 GLU A C 1
ATOM 765 O O . GLU A 1 96 ? -13.413 2.713 18.519 1.00 62.34 96 GLU A O 1
ATOM 770 N N . ASN A 1 97 ? -13.641 4.232 16.899 1.00 60.78 97 ASN A N 1
ATOM 771 C CA . ASN A 1 97 ? -14.297 5.243 17.738 1.00 60.78 97 ASN A CA 1
ATOM 772 C C . ASN A 1 97 ? -15.834 5.144 17.780 1.00 60.78 97 ASN A C 1
ATOM 774 O O . ASN A 1 97 ? -16.468 5.936 18.475 1.00 60.78 97 ASN A O 1
ATOM 778 N N . LYS A 1 98 ? -16.457 4.238 17.015 1.00 57.84 98 LYS A N 1
ATOM 779 C CA . LYS A 1 98 ? -17.922 4.053 17.008 1.00 57.84 98 LYS A CA 1
ATOM 780 C C . LYS A 1 98 ? -18.407 2.914 17.901 1.00 57.84 98 LYS A C 1
ATOM 782 O O . LYS A 1 98 ? -19.598 2.881 18.193 1.00 57.84 98 LYS A O 1
ATOM 787 N N . ASP A 1 99 ? -17.515 2.020 18.317 1.00 52.22 99 ASP A N 1
ATOM 788 C CA . ASP A 1 99 ? -17.831 0.879 19.190 1.00 52.22 99 ASP A CA 1
ATOM 789 C C . ASP A 1 99 ? -17.536 1.159 20.684 1.00 52.22 99 ASP A C 1
ATOM 791 O O . ASP A 1 99 ? -17.573 0.250 21.509 1.00 52.22 99 ASP A O 1
ATOM 795 N N . GLY A 1 100 ? -17.227 2.418 21.034 1.00 44.66 100 GLY A N 1
ATOM 796 C CA . GLY A 1 100 ? -16.927 2.879 22.399 1.00 44.66 100 GLY A CA 1
ATOM 797 C C . GLY A 1 100 ? -18.084 3.584 23.096 1.00 44.66 100 GLY A C 1
ATOM 798 O O . GLY A 1 100 ? -18.752 4.415 22.439 1.00 44.66 100 GLY A O 1
#

pLDDT: mean 75.13, std 19.37, range [42.44, 94.75]

Sequence (100 aa):
VSDDKKDSSGSADATLEIEEKPRSDESVESKEDVVDDKFIEIVETFIKDVKSVESLESFWKENAKEFKRMKEGQEATYNGLLESFAKIKSELTKEENKDG

Secondary structure (DSSP, 8-state):
------------------------------GGGSPPHHHHHHHHHHHHH---HHHHHHHHHHTHHHHHHHHHH-HHHHHHHHHHHHHHHHHHHHHHTT--

Radius of gyration: 32.45 Å; chains: 1; bounding box: 83×53×80 Å